Protein AF-A0A948C7B8-F1 (afdb_monomer_lite)

Structure (mmCIF, N/CA/C/O backbone):
data_AF-A0A948C7B8-F1
#
_entry.id   AF-A0A948C7B8-F1
#
loop_
_atom_site.group_PDB
_atom_site.id
_atom_site.type_symbol
_atom_site.label_atom_id
_atom_site.label_alt_id
_atom_site.label_comp_id
_atom_site.label_asym_id
_atom_site.label_entity_id
_atom_site.label_seq_id
_atom_site.pdbx_PDB_ins_code
_atom_site.Cartn_x
_atom_site.Cartn_y
_atom_site.Cartn_z
_atom_site.occupancy
_atom_site.B_iso_or_equiv
_atom_site.auth_seq_id
_atom_site.auth_comp_id
_atom_site.auth_asym_id
_atom_site.auth_atom_id
_atom_site.pdbx_PDB_model_num
ATOM 1 N N . MET A 1 1 ? 3.750 -11.414 17.109 1.00 54.03 1 MET A N 1
ATOM 2 C CA . MET A 1 1 ? 3.866 -11.291 15.635 1.00 54.03 1 MET A CA 1
ATOM 3 C C . MET A 1 1 ? 2.912 -10.220 15.125 1.00 54.03 1 MET A C 1
ATOM 5 O O . MET A 1 1 ? 1.756 -10.217 15.536 1.00 54.03 1 MET A O 1
ATOM 9 N N . LYS A 1 2 ? 3.373 -9.308 14.259 1.00 69.06 2 LYS A N 1
ATOM 10 C CA . LYS A 1 2 ? 2.479 -8.372 13.554 1.00 69.06 2 LYS A CA 1
ATOM 11 C C . LYS A 1 2 ? 1.626 -9.179 12.561 1.00 69.06 2 LYS A C 1
ATOM 13 O O . LYS A 1 2 ? 2.181 -9.944 11.780 1.00 69.06 2 LYS A O 1
ATOM 18 N N . LYS A 1 3 ? 0.295 -9.045 12.612 1.00 85.56 3 LYS A N 1
ATOM 19 C CA . LYS A 1 3 ? -0.615 -9.629 11.610 1.00 85.56 3 LYS A CA 1
ATOM 20 C C . LYS A 1 3 ? -0.718 -8.674 10.423 1.00 85.56 3 LYS A C 1
ATOM 22 O O . LYS A 1 3 ? -1.127 -7.530 10.611 1.00 85.56 3 LYS A O 1
ATOM 27 N N . TYR A 1 4 ? -0.371 -9.155 9.234 1.00 87.88 4 TYR A N 1
ATOM 28 C CA . TYR A 1 4 ? -0.515 -8.426 7.976 1.00 87.88 4 TYR A CA 1
ATOM 29 C C . TYR A 1 4 ? -1.630 -9.044 7.130 1.00 87.88 4 TYR A C 1
ATOM 31 O O . TYR A 1 4 ? -1.826 -10.257 7.148 1.00 87.88 4 TYR A O 1
ATOM 39 N N . GLY A 1 5 ? -2.350 -8.196 6.399 1.00 92.69 5 GLY A N 1
ATOM 40 C CA . GLY A 1 5 ? -3.135 -8.594 5.231 1.00 92.69 5 GLY A C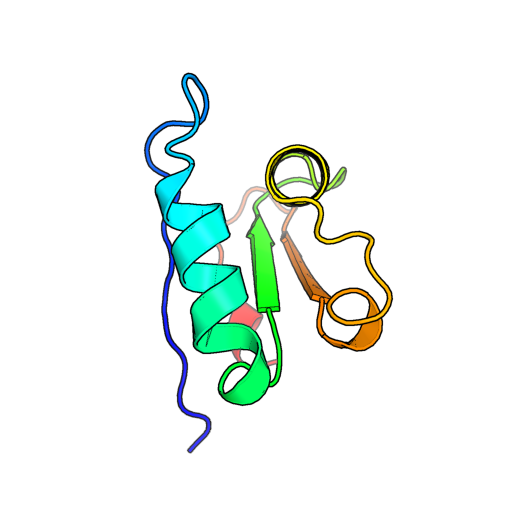A 1
ATOM 41 C C . GLY A 1 5 ? -2.425 -8.118 3.964 1.00 92.69 5 GLY A C 1
ATOM 42 O O . GLY A 1 5 ? -1.594 -7.212 4.037 1.00 92.69 5 GLY A O 1
ATOM 43 N N . LEU A 1 6 ? -2.752 -8.712 2.818 1.00 93.56 6 LEU A N 1
ATOM 44 C CA . LEU A 1 6 ? -2.175 -8.353 1.524 1.00 93.56 6 LEU A CA 1
ATOM 45 C C . LEU A 1 6 ? -3.288 -7.975 0.544 1.00 93.56 6 LEU A C 1
ATOM 47 O O . LEU A 1 6 ? -4.253 -8.718 0.381 1.00 93.56 6 LEU A O 1
ATOM 51 N N . ILE A 1 7 ? -3.124 -6.832 -0.119 1.00 96.00 7 ILE A N 1
ATOM 52 C CA . ILE A 1 7 ? -3.966 -6.386 -1.230 1.00 96.00 7 ILE A CA 1
ATOM 53 C C . ILE A 1 7 ? -3.061 -6.287 -2.454 1.00 96.00 7 ILE A C 1
ATOM 55 O O . ILE A 1 7 ? -2.037 -5.609 -2.406 1.00 96.00 7 ILE A O 1
ATOM 59 N N . VAL A 1 8 ? -3.436 -6.957 -3.543 1.00 96.00 8 VAL A N 1
ATOM 60 C CA . VAL A 1 8 ? -2.703 -6.918 -4.815 1.00 96.00 8 VAL A CA 1
ATOM 61 C C . VAL A 1 8 ? -3.593 -6.282 -5.873 1.00 96.00 8 VAL A C 1
ATOM 63 O O . VAL A 1 8 ? -4.644 -6.829 -6.211 1.00 96.00 8 VAL A O 1
ATOM 66 N N . ILE A 1 9 ? -3.166 -5.140 -6.411 1.00 95.69 9 ILE A N 1
ATOM 67 C CA . ILE A 1 9 ? -3.843 -4.488 -7.534 1.00 95.69 9 ILE A CA 1
ATOM 68 C C . ILE A 1 9 ? -3.383 -5.164 -8.823 1.00 95.69 9 ILE A C 1
ATOM 70 O O . ILE A 1 9 ? -2.241 -5.005 -9.240 1.00 95.69 9 ILE A O 1
ATOM 74 N N . LYS A 1 10 ? -4.270 -5.949 -9.439 1.00 95.69 10 LYS A N 1
ATOM 75 C CA . LYS A 1 10 ? -3.991 -6.627 -10.717 1.00 95.69 10 LYS A CA 1
ATOM 76 C C . LYS A 1 10 ? -4.371 -5.786 -11.935 1.00 95.69 10 LYS A C 1
ATOM 78 O O . LYS A 1 10 ? -3.777 -5.945 -12.992 1.00 95.69 10 LYS A O 1
ATOM 83 N N . VAL A 1 11 ? -5.371 -4.917 -11.785 1.00 95.31 11 VAL A N 1
ATOM 84 C CA . VAL A 1 11 ? -5.914 -4.076 -12.855 1.00 95.31 11 VAL A CA 1
ATOM 85 C C . VAL A 1 11 ? -6.062 -2.658 -12.319 1.00 95.31 11 VAL A C 1
ATOM 87 O O . VAL A 1 11 ? -6.755 -2.440 -11.326 1.00 95.31 11 VAL A O 1
ATOM 90 N N . PHE A 1 12 ? -5.395 -1.703 -12.966 1.00 93.88 12 PHE A N 1
ATOM 91 C CA . PHE A 1 12 ? -5.469 -0.287 -12.598 1.00 93.88 12 PHE A CA 1
ATOM 92 C C . PHE A 1 12 ? -6.636 0.439 -13.267 1.00 93.88 12 PHE A C 1
ATOM 94 O O . PHE A 1 12 ? -7.192 1.364 -12.678 1.00 93.88 12 PHE A O 1
ATOM 101 N N . GLN A 1 13 ? -7.026 0.028 -14.477 1.00 94.31 13 GLN A N 1
ATOM 102 C CA . GLN A 1 13 ? -8.087 0.693 -15.222 1.00 94.31 13 GLN A CA 1
ATOM 103 C C . GLN A 1 13 ? -8.955 -0.317 -15.997 1.00 94.31 13 GLN A C 1
ATOM 105 O O . GLN A 1 13 ? -8.420 -1.028 -16.846 1.00 94.31 13 GLN A O 1
ATOM 110 N N . PRO A 1 14 ? -10.274 -0.377 -15.719 1.00 94.44 14 PRO A N 1
ATOM 111 C CA . PRO A 1 14 ? -10.964 0.355 -14.650 1.00 94.44 14 PRO A CA 1
ATOM 112 C C . PRO A 1 14 ? -10.534 -0.133 -13.254 1.00 94.44 14 PRO A C 1
ATOM 114 O O . PRO A 1 14 ? -10.341 -1.328 -13.042 1.00 94.44 14 PRO A O 1
ATOM 117 N N . LEU A 1 15 ? -10.386 0.792 -12.297 1.00 95.62 15 LEU A N 1
ATOM 118 C CA . LEU A 1 15 ? -10.128 0.419 -10.905 1.00 95.62 15 LEU A CA 1
ATOM 119 C C . LEU A 1 15 ? -11.408 -0.153 -10.294 1.00 95.62 15 LEU A C 1
ATOM 121 O O . LEU A 1 15 ? -12.459 0.487 -10.320 1.00 95.62 15 LEU A O 1
ATOM 125 N N . ASP A 1 16 ? -11.297 -1.330 -9.689 1.00 95.81 16 ASP A N 1
ATOM 126 C CA . ASP A 1 16 ? -12.394 -1.940 -8.954 1.00 95.81 16 ASP A CA 1
ATOM 127 C C . ASP A 1 16 ? -12.669 -1.181 -7.647 1.00 95.81 16 ASP A C 1
ATOM 129 O O . ASP A 1 16 ? -11.943 -1.297 -6.653 1.00 95.81 16 ASP A O 1
ATOM 133 N N . MET A 1 17 ? -13.753 -0.405 -7.640 1.00 95.75 17 MET A N 1
ATOM 134 C CA . MET A 1 17 ? -14.134 0.435 -6.504 1.00 95.75 17 MET A CA 1
ATOM 135 C C . MET A 1 17 ? -14.558 -0.361 -5.263 1.00 95.75 17 MET A C 1
ATOM 137 O O . MET A 1 17 ? -14.645 0.229 -4.183 1.00 95.75 17 MET A O 1
ATOM 141 N N . ARG A 1 18 ? -14.717 -1.693 -5.355 1.00 96.38 18 ARG A N 1
ATOM 142 C CA . ARG A 1 18 ? -14.857 -2.559 -4.170 1.00 96.38 18 ARG A CA 1
ATOM 143 C C . ARG A 1 18 ? -13.667 -2.428 -3.223 1.00 96.38 18 ARG A C 1
ATOM 145 O O . ARG A 1 18 ? -13.841 -2.601 -2.019 1.00 96.38 18 ARG A O 1
ATOM 152 N N . LEU A 1 19 ? -12.487 -2.053 -3.730 1.00 96.62 19 LEU A N 1
ATOM 153 C CA . LEU A 1 19 ? -11.337 -1.711 -2.892 1.00 96.62 19 LEU A CA 1
ATOM 154 C C . LEU A 1 19 ? -11.664 -0.573 -1.919 1.00 96.62 19 LEU A C 1
ATOM 156 O O . LEU A 1 19 ? -11.363 -0.679 -0.733 1.00 96.62 19 LEU A O 1
ATOM 160 N N . LYS A 1 20 ? -12.296 0.502 -2.406 1.00 95.94 20 LYS A N 1
ATOM 161 C CA . LYS A 1 20 ? -12.672 1.641 -1.563 1.00 95.94 20 LYS A CA 1
ATOM 162 C C . LYS A 1 20 ? -13.652 1.199 -0.477 1.00 95.94 20 LYS A C 1
ATOM 164 O O . LYS A 1 20 ? -13.412 1.473 0.694 1.00 95.94 20 LYS A O 1
ATOM 169 N N . THR A 1 21 ? -14.702 0.471 -0.863 1.00 97.00 21 THR A N 1
ATOM 170 C CA . THR A 1 21 ? -15.699 -0.067 0.074 1.00 97.00 21 THR A CA 1
ATOM 171 C C . THR A 1 21 ? -15.041 -0.920 1.157 1.00 97.00 21 T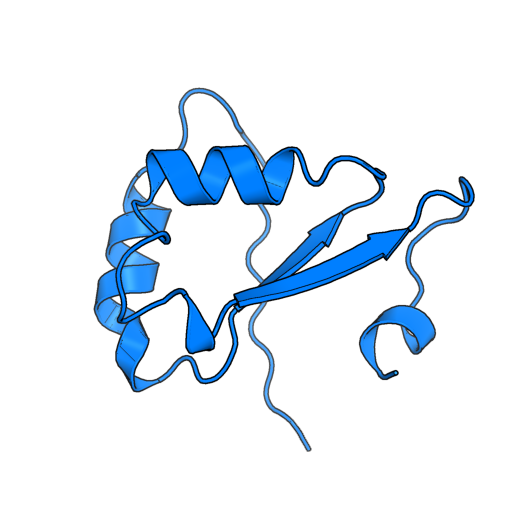HR A C 1
ATOM 173 O O . THR A 1 21 ? -15.246 -0.676 2.343 1.00 97.00 21 THR A O 1
ATOM 176 N N . PHE A 1 22 ? -14.167 -1.851 0.765 1.00 96.81 22 PHE A N 1
ATOM 177 C CA . PHE A 1 22 ? -13.442 -2.706 1.702 1.00 96.81 22 PHE A CA 1
ATOM 178 C C . PHE A 1 22 ? -12.600 -1.898 2.698 1.00 96.81 22 PHE A C 1
ATOM 180 O O . PHE A 1 22 ? -12.643 -2.163 3.903 1.00 96.81 22 PHE A O 1
ATOM 187 N N . LEU A 1 23 ? -11.836 -0.917 2.203 1.00 95.94 23 LEU A N 1
ATOM 188 C CA . LEU A 1 23 ? -10.996 -0.060 3.037 1.00 95.94 23 LEU A CA 1
ATOM 189 C C . LEU A 1 23 ? -11.845 0.721 4.049 1.00 95.94 23 LEU A C 1
ATOM 191 O O . LEU A 1 23 ? -11.518 0.724 5.239 1.00 95.94 23 LEU A O 1
ATOM 195 N N . ASP A 1 24 ? -12.947 1.325 3.603 1.00 94.00 24 ASP A N 1
ATOM 196 C CA . ASP A 1 24 ? -13.848 2.104 4.455 1.00 94.00 24 ASP A CA 1
ATOM 197 C C . ASP A 1 24 ? -14.490 1.239 5.557 1.00 94.00 24 ASP A C 1
ATOM 199 O O . ASP A 1 24 ? -14.472 1.620 6.731 1.00 94.00 24 ASP A O 1
ATOM 203 N N . GLU A 1 25 ? -14.971 0.039 5.220 1.00 96.25 25 GLU A N 1
ATOM 204 C CA . GLU A 1 25 ? -15.558 -0.909 6.182 1.00 96.25 25 GLU A CA 1
ATOM 205 C C . GLU A 1 25 ? -14.542 -1.402 7.226 1.00 96.25 25 GLU A C 1
ATOM 207 O O . GLU A 1 25 ? -14.878 -1.636 8.393 1.00 96.25 25 GLU A O 1
ATOM 212 N N . HIS A 1 26 ? -13.274 -1.540 6.833 1.00 95.06 26 HIS A N 1
ATOM 213 C CA . HIS A 1 26 ? -12.222 -2.112 7.675 1.00 95.06 26 HIS A CA 1
ATOM 214 C C . HIS A 1 26 ? -11.333 -1.066 8.354 1.00 95.06 26 HIS A C 1
ATOM 216 O O . HIS A 1 26 ? -10.420 -1.432 9.103 1.00 95.06 26 HIS A O 1
ATOM 222 N N . ILE A 1 27 ? -11.616 0.228 8.187 1.00 92.94 27 ILE A N 1
ATOM 223 C CA . ILE A 1 27 ? -10.758 1.318 8.663 1.00 92.94 27 ILE A CA 1
ATOM 224 C C . ILE A 1 27 ? -10.436 1.240 10.159 1.00 92.94 27 ILE A C 1
ATOM 226 O O . ILE A 1 27 ? -9.318 1.553 10.565 1.00 92.94 27 ILE A O 1
ATOM 230 N N . LYS A 1 28 ? -11.379 0.797 11.002 1.00 92.94 28 LYS A N 1
ATOM 231 C CA . LYS A 1 28 ? -11.163 0.657 12.456 1.00 92.94 28 LYS A CA 1
ATOM 232 C C . LYS A 1 28 ? -10.204 -0.490 12.798 1.00 92.94 28 LYS A C 1
ATOM 234 O O . LYS A 1 28 ? -9.482 -0.401 13.786 1.00 92.94 28 LYS A O 1
ATOM 239 N N . LYS A 1 29 ? -10.177 -1.547 11.979 1.00 93.75 29 LYS A N 1
ATOM 240 C CA . LYS A 1 29 ? -9.319 -2.731 12.159 1.00 93.75 29 LYS A CA 1
ATOM 241 C C . LYS A 1 29 ? -7.918 -2.507 11.582 1.00 93.75 29 LYS A C 1
ATOM 243 O O . LYS A 1 29 ? -6.939 -3.032 12.110 1.00 93.75 29 LYS A O 1
ATOM 248 N N . ILE A 1 30 ? -7.813 -1.706 10.522 1.00 94.06 30 ILE A N 1
ATOM 249 C CA . ILE A 1 30 ? -6.547 -1.395 9.857 1.00 94.06 30 ILE A CA 1
ATOM 250 C C . ILE A 1 30 ? -5.795 -0.331 10.667 1.00 94.06 30 ILE A C 1
ATOM 252 O O . ILE A 1 30 ? -6.203 0.830 10.752 1.00 94.06 30 ILE A O 1
ATOM 256 N N . LYS A 1 31 ? -4.669 -0.728 11.270 1.00 93.81 31 LYS A N 1
ATOM 257 C CA . LYS A 1 31 ? -3.777 0.190 12.001 1.00 93.81 31 LYS A CA 1
ATOM 258 C C . LYS A 1 31 ? -2.863 0.981 11.065 1.00 93.81 31 LYS A C 1
ATOM 260 O O . LYS A 1 31 ? -2.625 2.157 11.315 1.00 93.81 31 LYS A O 1
ATOM 265 N N . LYS A 1 32 ? -2.371 0.338 10.004 1.00 93.88 32 LYS A N 1
ATOM 266 C CA . LYS A 1 32 ? -1.456 0.920 9.018 1.00 93.88 32 LYS A CA 1
ATOM 267 C C . LYS A 1 32 ? -1.789 0.378 7.629 1.00 93.88 32 LYS A C 1
ATOM 269 O O . LYS A 1 32 ? -2.044 -0.819 7.504 1.00 93.88 32 LYS A O 1
ATOM 274 N N . LEU A 1 33 ? -1.785 1.245 6.623 1.00 95.56 33 LEU A N 1
ATOM 275 C CA . LEU A 1 33 ? -1.898 0.891 5.210 1.00 95.56 33 LEU A CA 1
ATOM 276 C C . LEU A 1 33 ? -0.553 1.197 4.552 1.00 95.56 33 LEU A C 1
ATOM 278 O O . LEU A 1 33 ? -0.121 2.347 4.531 1.00 95.56 33 LEU A O 1
ATOM 282 N N . ILE A 1 34 ? 0.133 0.159 4.085 1.00 95.19 34 ILE A N 1
ATOM 283 C CA . ILE A 1 34 ? 1.499 0.269 3.572 1.00 95.19 34 ILE A CA 1
ATOM 284 C C . ILE A 1 34 ? 1.455 0.053 2.065 1.00 95.19 34 ILE A C 1
ATOM 286 O O . ILE A 1 34 ? 1.070 -1.023 1.611 1.00 95.19 34 ILE A O 1
ATOM 290 N N . PHE A 1 35 ? 1.854 1.066 1.302 1.00 96.31 35 PHE A N 1
ATOM 291 C CA . PHE A 1 35 ? 2.057 0.939 -0.136 1.00 96.31 35 PHE A CA 1
ATOM 292 C C . PHE A 1 35 ? 3.445 0.374 -0.403 1.00 96.31 35 PHE A C 1
ATOM 294 O O . PHE A 1 35 ? 4.429 0.868 0.138 1.00 96.31 35 PHE A O 1
ATOM 301 N N . VAL A 1 36 ? 3.520 -0.671 -1.216 1.00 95.38 36 VAL A N 1
ATOM 302 C CA . VAL A 1 36 ? 4.777 -1.330 -1.568 1.00 95.38 36 VAL A CA 1
ATOM 303 C C . VAL A 1 36 ? 4.918 -1.255 -3.078 1.00 95.38 36 VAL A C 1
ATOM 305 O O . VAL A 1 36 ? 4.089 -1.813 -3.796 1.00 95.38 36 VAL A O 1
ATOM 308 N N . GLU A 1 37 ? 5.922 -0.531 -3.565 1.00 94.75 37 GLU A N 1
ATOM 309 C CA . GLU A 1 37 ? 6.090 -0.306 -5.002 1.00 94.75 37 GLU A CA 1
ATOM 310 C C . GLU A 1 37 ? 7.548 -0.110 -5.419 1.00 94.75 37 GLU A C 1
ATOM 312 O O . GLU A 1 37 ? 8.380 0.407 -4.671 1.00 94.75 37 GLU A O 1
ATOM 317 N N . MET A 1 38 ? 7.853 -0.522 -6.653 1.00 94.69 38 MET A N 1
ATOM 318 C CA . MET A 1 38 ? 9.193 -0.435 -7.231 1.00 94.69 38 MET A CA 1
ATOM 319 C C . MET A 1 38 ? 9.368 0.809 -8.110 1.00 94.69 38 MET A C 1
ATOM 321 O O . MET A 1 38 ? 9.706 0.716 -9.288 1.00 94.69 38 MET A O 1
ATOM 325 N N . ASN A 1 39 ? 9.062 1.986 -7.568 1.00 93.88 39 ASN A N 1
ATOM 326 C CA . ASN A 1 39 ? 9.306 3.252 -8.252 1.00 93.88 39 ASN A CA 1
ATOM 327 C C . ASN A 1 39 ? 9.565 4.379 -7.242 1.00 93.88 39 ASN A C 1
ATOM 329 O O . ASN A 1 39 ? 9.130 4.316 -6.091 1.00 93.88 39 ASN A O 1
ATOM 333 N N . PHE A 1 40 ? 10.287 5.413 -7.676 1.00 92.12 40 PHE A N 1
ATOM 334 C CA . PHE A 1 40 ? 10.632 6.555 -6.825 1.00 92.12 40 PHE A CA 1
ATOM 335 C C . PHE A 1 40 ? 9.415 7.443 -6.515 1.00 92.12 40 PHE A C 1
ATOM 337 O O . PHE A 1 40 ? 9.219 7.863 -5.374 1.00 92.12 40 PHE A O 1
ATOM 344 N N . SER A 1 41 ? 8.581 7.699 -7.523 1.00 94.06 41 SER A N 1
ATOM 345 C CA . SER A 1 41 ? 7.486 8.680 -7.498 1.00 94.06 41 SER A CA 1
ATOM 346 C C . SER A 1 41 ? 6.288 8.295 -6.624 1.00 94.06 41 SER A C 1
ATOM 348 O O . SER A 1 41 ? 5.587 9.169 -6.130 1.00 94.06 41 SER A O 1
ATOM 350 N N . GLY A 1 42 ? 6.061 7.011 -6.376 1.00 95.50 42 GLY A N 1
ATOM 351 C CA . GLY A 1 42 ? 4.898 6.525 -5.647 1.00 95.50 42 GLY A CA 1
ATOM 352 C C . GLY A 1 42 ? 3.608 6.439 -6.465 1.00 95.50 42 GLY A C 1
ATOM 353 O O . GLY A 1 42 ? 2.539 6.768 -5.951 1.00 95.50 42 GLY A O 1
ATOM 354 N N . GLN A 1 43 ? 3.698 6.077 -7.746 1.00 95.94 43 GLN A N 1
ATOM 355 C CA . GLN A 1 43 ? 2.581 6.186 -8.697 1.00 95.94 43 GLN A CA 1
ATOM 356 C C . GLN A 1 43 ? 1.349 5.372 -8.280 1.00 95.94 43 GLN A C 1
ATOM 358 O O . GLN A 1 43 ? 0.219 5.844 -8.419 1.00 95.94 43 GLN A O 1
ATOM 363 N N . MET A 1 44 ? 1.543 4.164 -7.735 1.00 96.56 44 MET A N 1
ATOM 364 C CA . MET A 1 44 ? 0.424 3.344 -7.265 1.00 96.56 44 MET A CA 1
ATOM 365 C C . MET A 1 44 ? -0.220 3.981 -6.036 1.00 96.56 44 MET A C 1
ATOM 367 O O . MET A 1 44 ? -1.450 4.048 -5.958 1.00 96.56 44 MET A O 1
ATOM 371 N N . GLN A 1 45 ? 0.593 4.455 -5.086 1.00 96.88 45 GLN A N 1
ATOM 372 C CA . GLN A 1 45 ? 0.086 5.152 -3.909 1.00 96.88 45 GLN A CA 1
ATOM 373 C C . GLN A 1 45 ? -0.754 6.362 -4.317 1.00 96.88 45 GLN A C 1
ATOM 375 O O . GLN A 1 45 ? -1.880 6.498 -3.839 1.00 96.88 45 GLN A O 1
ATOM 380 N N . GLU A 1 46 ? -0.236 7.220 -5.192 1.00 96.56 46 GLU A N 1
ATOM 381 C CA . GLU A 1 46 ? -0.929 8.426 -5.648 1.00 96.56 46 GLU A CA 1
ATOM 382 C C . GLU A 1 46 ? -2.260 8.086 -6.331 1.00 96.56 46 GLU A C 1
ATOM 384 O O . GLU A 1 46 ? -3.312 8.608 -5.949 1.00 96.56 46 GLU A O 1
ATOM 389 N N . PHE A 1 47 ? -2.241 7.142 -7.275 1.00 97.00 47 PHE A N 1
ATOM 390 C CA . PHE A 1 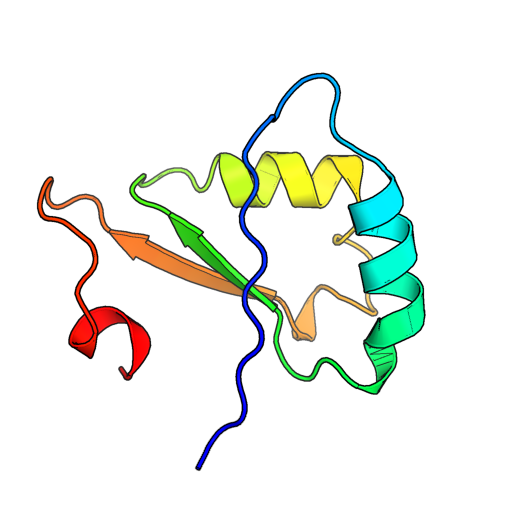47 ? -3.433 6.719 -8.004 1.00 97.00 47 PHE A CA 1
ATOM 391 C C . PHE A 1 47 ? -4.532 6.194 -7.070 1.00 97.00 47 PHE A C 1
ATOM 393 O O . PHE A 1 47 ? -5.675 6.658 -7.123 1.00 97.00 47 PHE A O 1
ATOM 400 N N . ILE A 1 48 ? -4.193 5.255 -6.181 1.00 97.19 48 ILE A N 1
ATOM 401 C CA . ILE A 1 48 ? -5.155 4.661 -5.243 1.00 97.19 48 ILE A CA 1
ATOM 402 C C . ILE A 1 48 ? -5.629 5.692 -4.220 1.00 97.19 48 ILE A C 1
ATOM 404 O O . ILE A 1 48 ? -6.810 5.722 -3.885 1.00 97.19 48 ILE A O 1
ATOM 408 N N . THR A 1 49 ? -4.745 6.573 -3.757 1.00 96.38 49 THR A N 1
ATOM 409 C CA . THR A 1 49 ? -5.105 7.647 -2.824 1.00 96.38 49 THR A CA 1
ATOM 410 C C . THR A 1 49 ? -6.170 8.561 -3.419 1.00 96.38 49 THR A C 1
ATOM 412 O O . THR A 1 49 ? -7.177 8.834 -2.760 1.00 96.38 49 THR A O 1
ATOM 415 N N . ASN A 1 50 ? -5.998 8.961 -4.679 1.00 95.38 50 ASN A N 1
ATOM 416 C CA . ASN A 1 50 ? -6.948 9.819 -5.380 1.00 95.38 50 ASN A CA 1
ATOM 417 C C . ASN A 1 50 ? -8.271 9.095 -5.664 1.00 95.38 50 ASN A C 1
ATOM 419 O O . ASN A 1 50 ? -9.341 9.651 -5.420 1.00 95.38 50 ASN A O 1
ATOM 423 N N . LYS A 1 51 ? -8.228 7.840 -6.128 1.00 95.69 51 LYS A N 1
ATOM 424 C CA . LYS A 1 51 ? -9.444 7.078 -6.460 1.00 95.69 51 LYS A CA 1
ATOM 425 C C . LYS A 1 51 ? -10.234 6.626 -5.231 1.00 95.69 51 LYS A C 1
ATOM 427 O O . LYS A 1 51 ? -11.461 6.637 -5.260 1.00 95.69 51 LYS A O 1
ATOM 432 N N . CYS A 1 52 ? -9.559 6.244 -4.150 1.00 95.75 52 CYS A N 1
ATOM 433 C CA . CYS A 1 52 ? -10.195 5.767 -2.920 1.00 95.75 52 CYS A CA 1
ATOM 434 C C . CYS A 1 52 ? -10.389 6.867 -1.864 1.00 95.75 52 CYS A C 1
ATOM 436 O O . CYS A 1 52 ? -10.920 6.574 -0.796 1.00 95.75 52 CYS A O 1
ATOM 438 N N . LEU A 1 53 ? -10.016 8.120 -2.157 1.00 94.31 53 LEU A N 1
ATOM 439 C CA . LEU A 1 53 ? -10.136 9.276 -1.255 1.00 94.31 53 LEU A CA 1
ATOM 440 C C . LEU A 1 53 ? -9.379 9.093 0.074 1.00 94.31 53 LEU A C 1
ATOM 442 O O . LEU A 1 53 ? -9.856 9.463 1.147 1.00 94.31 53 LEU A O 1
ATOM 446 N N . LEU A 1 54 ? -8.162 8.548 0.009 1.00 94.31 54 LEU A N 1
ATOM 447 C CA . LEU A 1 54 ? -7.351 8.259 1.201 1.00 94.31 54 LEU A CA 1
ATOM 448 C C . LEU A 1 54 ? -6.657 9.504 1.793 1.00 94.31 54 LEU A C 1
ATOM 450 O O . LEU A 1 54 ? -5.927 9.396 2.776 1.00 94.31 54 LEU A O 1
ATOM 454 N N . ASN A 1 55 ? -6.914 10.689 1.235 1.00 87.69 55 ASN A N 1
ATOM 455 C CA . ASN A 1 55 ? -6.438 11.977 1.754 1.00 87.69 55 ASN A CA 1
ATOM 456 C C . ASN A 1 55 ? -7.231 12.476 2.980 1.00 87.69 55 ASN A C 1
ATOM 458 O O . ASN A 1 55 ? -6.846 13.466 3.600 1.00 87.69 55 ASN A O 1
ATOM 462 N N . ASP A 1 56 ? -8.332 11.812 3.352 1.00 86.75 56 ASP A N 1
ATOM 463 C CA . ASP A 1 56 ? -9.106 12.143 4.556 1.00 86.75 56 ASP A CA 1
ATOM 464 C C . ASP A 1 56 ? -8.246 11.979 5.834 1.00 86.75 56 ASP A C 1
ATOM 466 O O . ASP A 1 56 ? -7.396 11.086 5.945 1.00 86.75 56 ASP A O 1
ATOM 470 N N . LYS A 1 57 ? -8.518 12.803 6.856 1.00 83.81 57 LYS A N 1
ATOM 471 C CA . LYS A 1 57 ? -7.898 12.773 8.193 1.00 83.81 57 LYS A CA 1
ATOM 472 C C . LYS A 1 57 ? -7.896 11.373 8.817 1.00 83.81 57 LYS A C 1
ATOM 474 O O . LYS A 1 57 ? -7.013 11.067 9.619 1.00 83.81 57 LYS A O 1
ATOM 479 N N . LYS A 1 58 ? -8.867 10.524 8.460 1.00 88.56 58 LYS A N 1
ATOM 480 C CA . LYS A 1 58 ? -8.969 9.137 8.943 1.00 88.56 58 LYS A CA 1
ATOM 481 C C . LYS A 1 58 ? -7.842 8.231 8.428 1.00 88.56 58 LYS A C 1
ATOM 483 O O . LYS A 1 58 ? -7.433 7.311 9.141 1.00 88.56 58 LYS A O 1
ATOM 488 N N . TRP A 1 59 ? -7.352 8.489 7.216 1.00 92.75 59 TRP A N 1
ATOM 489 C CA . TRP A 1 59 ? -6.351 7.676 6.523 1.00 92.75 59 TRP A CA 1
ATOM 490 C C . TRP A 1 59 ? -4.954 8.281 6.572 1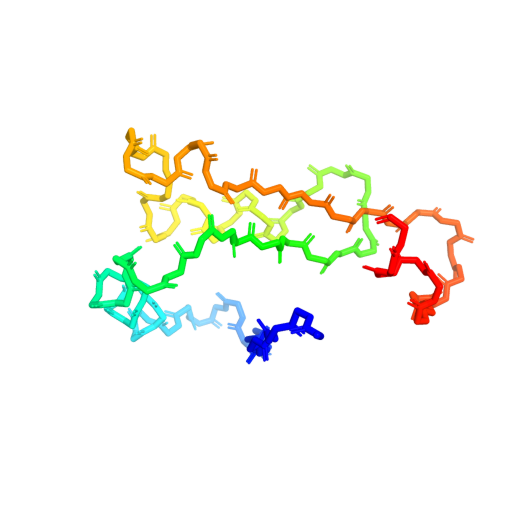.00 92.75 59 TRP A C 1
ATOM 492 O O . TRP A 1 59 ? -3.994 7.532 6.738 1.00 92.75 59 TRP A O 1
ATOM 502 N N . ILE A 1 60 ? -4.828 9.610 6.516 1.00 87.81 60 ILE A N 1
ATOM 503 C CA . ILE A 1 60 ? -3.533 10.295 6.368 1.00 87.81 60 ILE A CA 1
ATOM 504 C C . ILE A 1 60 ? -2.496 9.900 7.435 1.00 87.81 60 ILE A C 1
ATOM 506 O O . ILE A 1 60 ? -1.313 9.785 7.143 1.00 87.81 60 ILE A O 1
ATOM 510 N N . LYS A 1 61 ? -2.938 9.601 8.666 1.00 89.69 61 LYS A N 1
ATOM 511 C CA . LYS A 1 61 ? -2.062 9.165 9.774 1.00 89.69 61 LYS A CA 1
ATOM 512 C C . LYS A 1 61 ? -1.720 7.667 9.760 1.00 89.69 61 LYS A C 1
ATOM 514 O O . LYS A 1 61 ? -0.925 7.216 10.579 1.00 89.69 61 LYS A O 1
ATOM 519 N N . LYS A 1 62 ? -2.354 6.885 8.885 1.00 94.44 62 LYS A N 1
ATOM 520 C CA . LYS A 1 62 ? -2.204 5.424 8.777 1.00 94.44 62 LYS A CA 1
ATOM 521 C C . LYS A 1 62 ? -1.397 4.997 7.556 1.00 94.44 62 LYS A C 1
ATOM 523 O O . LYS A 1 62 ? -0.991 3.837 7.496 1.00 94.44 62 LYS A O 1
ATOM 528 N N . ILE A 1 63 ? -1.207 5.886 6.586 1.00 95.06 63 ILE A N 1
ATOM 529 C CA . ILE A 1 63 ? -0.509 5.582 5.339 1.00 95.06 63 ILE A CA 1
ATOM 530 C C . ILE A 1 63 ? 1.002 5.625 5.569 1.00 95.06 63 ILE A C 1
ATOM 532 O O . ILE A 1 63 ? 1.533 6.542 6.189 1.00 95.06 63 ILE A O 1
ATOM 536 N N . SER A 1 64 ? 1.705 4.632 5.041 1.00 94.56 64 SER A N 1
ATOM 537 C CA . SER A 1 64 ? 3.145 4.705 4.801 1.00 94.56 64 SER A CA 1
ATOM 538 C C . SER A 1 64 ? 3.483 4.025 3.484 1.00 94.56 64 SER A C 1
ATOM 540 O O . SER A 1 64 ? 2.623 3.393 2.869 1.00 94.56 64 SER A O 1
ATOM 542 N N . ASN A 1 65 ? 4.744 4.095 3.075 1.00 94.75 65 ASN A N 1
ATOM 543 C CA . ASN A 1 65 ? 5.221 3.372 1.909 1.00 94.75 65 ASN A CA 1
ATOM 544 C C . ASN A 1 65 ? 6.558 2.680 2.161 1.00 94.75 65 ASN A C 1
ATOM 546 O O . ASN A 1 65 ? 7.286 3.016 3.092 1.00 94.75 65 ASN A O 1
ATOM 550 N N . ILE A 1 66 ? 6.816 1.687 1.321 1.00 94.06 66 ILE A N 1
ATOM 551 C CA . ILE A 1 66 ? 8.093 1.021 1.117 1.00 94.06 66 ILE A CA 1
ATOM 552 C C . ILE A 1 66 ? 8.352 1.140 -0.380 1.00 94.06 66 ILE A C 1
ATOM 554 O O . ILE A 1 66 ? 7.609 0.585 -1.195 1.00 94.06 66 ILE A O 1
ATOM 558 N N . ARG A 1 67 ? 9.375 1.914 -0.739 1.00 92.44 67 ARG A N 1
ATOM 559 C CA . ARG A 1 67 ? 9.761 2.149 -2.129 1.00 92.44 67 ARG A CA 1
ATOM 560 C C . ARG A 1 67 ? 11.126 1.543 -2.379 1.00 92.44 67 ARG A C 1
ATOM 562 O O . ARG A 1 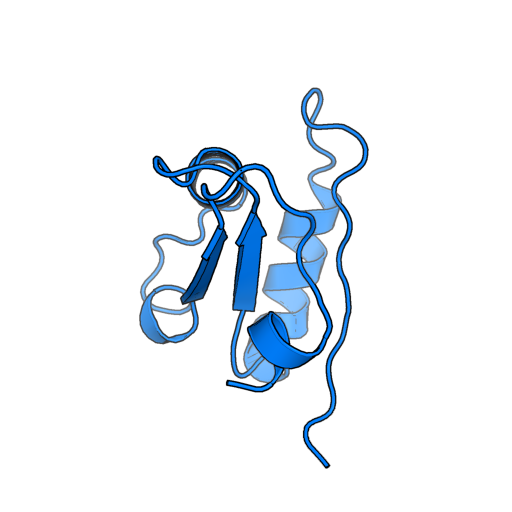67 ? 12.045 1.742 -1.589 1.00 92.44 67 ARG A O 1
ATOM 569 N N . LYS A 1 68 ? 11.265 0.848 -3.503 1.00 93.50 68 LYS A N 1
ATOM 570 C CA . LYS A 1 68 ? 12.551 0.330 -3.972 1.00 93.50 68 LYS A CA 1
ATOM 571 C C . LYS A 1 68 ? 12.774 0.767 -5.410 1.00 93.50 68 LYS A C 1
ATOM 573 O O . LYS A 1 68 ? 11.923 0.566 -6.262 1.00 93.50 68 LYS A O 1
ATOM 578 N N . TYR A 1 69 ? 13.914 1.378 -5.685 1.00 91.69 69 TYR A N 1
ATOM 579 C CA . TYR A 1 69 ? 14.262 1.873 -7.023 1.00 91.69 69 TYR A CA 1
ATOM 580 C C . TYR A 1 69 ? 15.658 1.405 -7.450 1.00 91.69 69 TYR A C 1
ATOM 582 O O . TYR A 1 69 ? 16.261 1.962 -8.357 1.00 91.69 69 TYR A O 1
ATOM 590 N N . THR A 1 70 ? 16.167 0.353 -6.801 1.00 90.56 70 THR A N 1
ATOM 591 C CA . THR A 1 70 ? 17.486 -0.237 -7.069 1.00 90.56 70 THR A CA 1
ATOM 592 C C . THR A 1 70 ? 17.464 -1.276 -8.195 1.00 90.56 70 THR A C 1
ATOM 594 O O . THR A 1 70 ? 18.4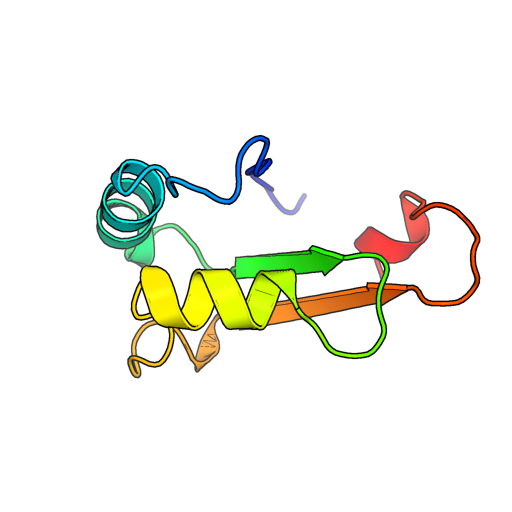28 -2.013 -8.350 1.00 90.56 70 THR A O 1
ATOM 597 N N . CYS A 1 71 ? 16.361 -1.386 -8.949 1.00 88.00 71 CYS A N 1
ATOM 598 C CA . CYS A 1 71 ? 16.098 -2.414 -9.971 1.00 88.00 71 CYS A CA 1
ATOM 599 C C . CYS A 1 71 ? 16.119 -3.877 -9.478 1.00 88.00 71 CYS A C 1
ATOM 601 O O . CYS A 1 71 ? 15.782 -4.779 -10.238 1.00 88.00 71 CYS A O 1
ATOM 603 N N . TYR A 1 72 ? 16.438 -4.123 -8.206 1.00 92.25 72 TYR A N 1
ATOM 604 C CA . TYR A 1 72 ? 16.307 -5.430 -7.571 1.00 92.25 72 TYR A CA 1
ATOM 605 C C . TYR A 1 72 ? 14.885 -5.653 -7.045 1.00 92.25 72 TYR A C 1
ATOM 607 O O . TYR A 1 72 ? 14.267 -4.695 -6.567 1.00 92.25 72 TYR A O 1
ATOM 615 N N . PRO A 1 73 ? 14.385 -6.904 -7.048 1.00 93.00 73 PRO A N 1
ATOM 616 C CA . PRO A 1 73 ? 13.104 -7.248 -6.441 1.00 93.00 73 PRO A CA 1
ATOM 617 C C . PRO A 1 73 ? 13.012 -6.805 -4.981 1.00 93.00 73 PRO A C 1
ATOM 619 O O . PRO A 1 73 ? 14.023 -6.673 -4.290 1.00 93.00 73 PRO A O 1
ATOM 622 N N . ILE A 1 74 ? 11.790 -6.607 -4.496 1.00 91.38 74 ILE A N 1
ATOM 623 C CA . ILE A 1 74 ? 11.534 -6.405 -3.068 1.00 91.38 74 ILE A CA 1
ATOM 624 C C . ILE A 1 74 ? 11.668 -7.760 -2.371 1.00 91.38 74 ILE A C 1
ATOM 626 O O . ILE A 1 74 ? 10.965 -8.709 -2.722 1.00 91.38 74 ILE A O 1
ATOM 630 N N . PHE A 1 75 ? 12.569 -7.841 -1.398 1.00 91.81 75 PHE A N 1
ATOM 631 C CA . PHE A 1 75 ? 12.781 -9.032 -0.583 1.00 91.81 75 PHE A CA 1
ATOM 632 C C . PHE A 1 75 ? 12.094 -8.890 0.780 1.00 91.81 75 PHE A C 1
ATOM 634 O O . PHE A 1 75 ? 11.563 -7.837 1.138 1.00 91.81 75 PHE A O 1
ATOM 641 N N . LEU A 1 76 ? 12.056 -9.974 1.553 1.00 88.00 76 LEU A N 1
ATOM 642 C CA . LEU A 1 76 ? 11.331 -10.015 2.825 1.00 88.00 76 LEU A CA 1
ATOM 643 C C . LEU A 1 76 ? 11.943 -9.077 3.877 1.00 88.00 76 LEU A C 1
ATOM 645 O O . LEU A 1 76 ? 11.232 -8.537 4.728 1.00 88.00 76 LEU A O 1
ATOM 649 N N . GLU A 1 77 ? 13.254 -8.891 3.811 1.00 88.50 77 GLU A N 1
ATOM 650 C CA . GLU A 1 77 ? 14.048 -8.016 4.667 1.00 88.50 77 GLU A CA 1
ATOM 651 C C . GLU A 1 77 ? 13.613 -6.556 4.494 1.00 88.50 77 GLU A C 1
ATOM 653 O O . GLU A 1 77 ? 13.465 -5.848 5.489 1.00 88.50 77 GLU A O 1
ATOM 658 N N . ASP A 1 78 ? 13.276 -6.153 3.262 1.00 87.19 78 ASP A N 1
ATOM 659 C CA . ASP A 1 78 ? 12.794 -4.804 2.935 1.00 87.19 78 ASP A CA 1
ATOM 660 C C . ASP A 1 78 ? 11.430 -4.492 3.593 1.00 87.19 78 ASP A C 1
ATOM 662 O O . ASP A 1 78 ? 11.082 -3.331 3.794 1.00 87.19 78 ASP A O 1
ATOM 666 N N . ILE A 1 79 ? 10.637 -5.520 3.931 1.00 83.88 79 ILE A N 1
ATOM 667 C CA . ILE A 1 79 ? 9.295 -5.384 4.535 1.00 83.88 79 ILE A CA 1
ATOM 668 C C . ILE A 1 79 ? 9.346 -5.417 6.070 1.00 83.88 79 ILE A C 1
ATOM 670 O O . ILE A 1 79 ? 8.445 -4.909 6.746 1.00 83.88 79 ILE A O 1
ATOM 674 N N . LYS A 1 80 ? 10.367 -6.066 6.636 1.00 71.94 80 LYS A N 1
ATOM 675 C CA . LYS A 1 80 ? 10.521 -6.248 8.088 1.00 71.94 80 LYS A CA 1
ATOM 676 C C . LYS A 1 80 ? 11.260 -5.096 8.775 1.00 71.94 80 LYS A C 1
ATOM 678 O O . LYS A 1 80 ? 11.175 -5.034 10.004 1.00 71.94 80 LYS A O 1
ATOM 683 N N . ALA A 1 81 ? 11.955 -4.258 8.004 1.00 53.00 81 ALA A N 1
ATOM 684 C CA . ALA A 1 81 ? 12.691 -3.085 8.470 1.00 53.00 81 ALA A CA 1
ATOM 685 C C . ALA A 1 81 ? 11.789 -2.010 9.109 1.00 53.00 81 ALA A C 1
ATOM 687 O O . ALA A 1 81 ? 10.608 -1.868 8.705 1.00 53.00 81 ALA A O 1
#

Sequence (81 aa):
MKKYGLIVIKVFQPLDMRLKTFLDEHIKKIKKLIFVEMNFSGQMQEFITNKCLLNDKKWIKKISNIRKYTCYPIFLEDIKA

pLDDT: mean 91.89, std 7.74, range [53.0, 97.19]

Secondary structure (DSSP, 8-state):
------------SS--THHHHHHHHHTTT-S-EEEEESSSS-HHHHHHHHHHTTTSHHHHTTEEEEE--SSSPPPHHHHH-

Radius of gyration: 13.11 Å; chains: 1; bounding box: 33×24×31 Å

Foldseek 3Di:
DDDDDDDDDPDLVVGDCVVLVVCVVCLVVQQADEAEEADDPCVVVVSCCVSSVCVDPSRPVRYDYQYHPPPDDDDPVSVVD